Protein AF-A0A4S3K6D7-F1 (afdb_monomer_lite)

Radius of gyration: 24.94 Å; chains: 1; bounding box: 61×28×66 Å

Secondary structure (DSSP, 8-state):
--PPP-------PPP-----THHHHHHHHHHHHHHHHHHHHHHTTT---HHHHHHHHHHHHHHHHHHHHHHS----------SS----TTS--------

pLDDT: mean 74.03, std 18.11, range [39.44, 96.81]

Structure (mmCIF, N/CA/C/O backbone):
data_AF-A0A4S3K6D7-F1
#
_entry.id   AF-A0A4S3K6D7-F1
#
loop_
_atom_site.group_PDB
_atom_site.id
_atom_site.type_symbol
_atom_site.label_atom_id
_atom_site.label_alt_id
_atom_site.label_comp_id
_atom_site.label_asym_id
_atom_site.label_entity_id
_atom_site.label_seq_id
_atom_site.pdbx_PDB_ins_code
_atom_site.Cartn_x
_atom_site.Cartn_y
_atom_site.Cartn_z
_atom_site.occupancy
_atom_site.B_iso_or_equiv
_atom_site.auth_seq_id
_atom_site.auth_comp_id
_atom_site.auth_asym_id
_atom_site.auth_atom_id
_atom_site.pdbx_PDB_model_num
ATOM 1 N N . MET A 1 1 ? -44.174 11.327 44.618 1.00 42.72 1 MET A N 1
ATOM 2 C CA . MET A 1 1 ? -43.518 10.013 44.771 1.00 42.72 1 MET A CA 1
ATOM 3 C C . MET A 1 1 ? -43.570 9.389 43.390 1.00 42.72 1 MET A C 1
ATOM 5 O O . MET A 1 1 ? -44.666 9.203 42.886 1.00 42.72 1 MET A O 1
ATOM 9 N N . HIS A 1 2 ? -42.429 9.330 42.708 1.00 50.81 2 HIS A N 1
ATOM 10 C CA . HIS A 1 2 ? -42.315 8.992 41.288 1.00 50.81 2 HIS A CA 1
ATOM 11 C C . HIS A 1 2 ? -41.788 7.560 41.229 1.00 50.81 2 HIS A C 1
ATOM 13 O O . HIS A 1 2 ? -40.667 7.318 41.677 1.00 50.81 2 HIS A O 1
ATOM 19 N N . ASP A 1 3 ? -42.627 6.622 40.800 1.00 60.28 3 ASP A N 1
ATOM 20 C CA . ASP A 1 3 ? -42.236 5.220 40.669 1.00 60.28 3 ASP A CA 1
ATOM 21 C C . ASP A 1 3 ? -41.126 5.099 39.614 1.00 60.28 3 ASP A C 1
ATOM 23 O O . ASP A 1 3 ? -41.230 5.717 38.549 1.00 60.28 3 ASP A O 1
ATOM 27 N N . PRO A 1 4 ? -40.040 4.352 39.878 1.00 66.94 4 PRO A N 1
ATOM 28 C CA . PRO A 1 4 ? -38.999 4.159 38.884 1.00 66.94 4 PRO A CA 1
ATOM 29 C C . PRO A 1 4 ? -39.557 3.332 37.723 1.00 66.94 4 PRO A C 1
ATOM 31 O O . PRO A 1 4 ? -40.149 2.270 37.913 1.00 66.94 4 PRO A O 1
ATOM 34 N N . VAL A 1 5 ? -39.372 3.840 36.506 1.00 60.56 5 VAL A N 1
ATOM 35 C CA . VAL A 1 5 ? -39.745 3.146 35.276 1.00 60.56 5 VAL A CA 1
ATOM 36 C C . VAL A 1 5 ? -39.011 1.806 35.160 1.00 60.56 5 VAL A C 1
ATOM 38 O O . VAL A 1 5 ? -37.786 1.760 35.156 1.00 60.56 5 VAL A O 1
ATOM 41 N N . GLY A 1 6 ? -39.804 0.742 35.024 1.00 59.72 6 GLY A N 1
ATOM 42 C CA . GLY A 1 6 ? -39.542 -0.386 34.131 1.00 59.72 6 G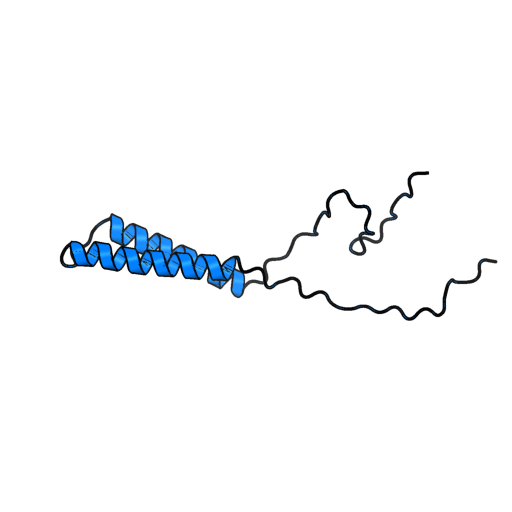LY A CA 1
ATOM 43 C C . GLY A 1 6 ? -38.519 -1.422 34.588 1.00 59.72 6 GLY A C 1
ATOM 44 O O . GLY A 1 6 ? -37.315 -1.220 34.495 1.00 59.72 6 GLY A O 1
ATOM 45 N N . HIS A 1 7 ? -39.024 -2.613 34.906 1.00 64.94 7 HIS A N 1
ATOM 46 C CA . HIS A 1 7 ? -38.312 -3.897 34.914 1.00 64.94 7 HIS A CA 1
ATOM 47 C C . HIS A 1 7 ? -37.770 -4.326 33.526 1.00 64.94 7 HIS A C 1
ATOM 49 O O . HIS A 1 7 ? -37.608 -5.519 33.274 1.00 64.94 7 HIS A O 1
ATOM 55 N N . ASP A 1 8 ? -37.514 -3.392 32.609 1.00 68.88 8 ASP A N 1
ATOM 56 C CA . ASP A 1 8 ? -37.083 -3.727 31.257 1.00 68.88 8 ASP A CA 1
ATOM 57 C C . ASP A 1 8 ? -35.606 -4.130 31.238 1.00 68.88 8 ASP A C 1
ATOM 59 O O . ASP A 1 8 ? -34.717 -3.430 31.731 1.00 68.88 8 ASP A O 1
ATOM 63 N N . GLU A 1 9 ? -35.342 -5.295 30.650 1.00 74.50 9 GLU A N 1
ATOM 64 C CA . GLU A 1 9 ? -33.996 -5.814 30.453 1.00 74.50 9 GLU A CA 1
ATOM 65 C C . GLU A 1 9 ? -33.203 -4.885 29.523 1.00 74.50 9 GLU A C 1
ATOM 67 O O . GLU A 1 9 ? -33.438 -4.826 28.313 1.00 74.50 9 GLU A O 1
ATOM 72 N N . ILE A 1 10 ? -32.209 -4.184 30.071 1.00 74.19 10 ILE A N 1
ATOM 73 C CA . ILE A 1 10 ? -31.282 -3.372 29.280 1.00 74.19 10 ILE A CA 1
ATOM 74 C C . ILE A 1 10 ? -30.361 -4.312 28.492 1.00 74.19 10 ILE A C 1
ATOM 76 O O . ILE A 1 10 ? -29.420 -4.895 29.034 1.00 74.19 10 ILE A O 1
ATOM 80 N N . ARG A 1 11 ? -30.622 -4.459 27.189 1.00 75.81 11 ARG A N 1
ATOM 81 C CA . ARG A 1 11 ? -29.803 -5.273 26.279 1.00 75.81 11 ARG A CA 1
ATOM 82 C C . ARG A 1 11 ? -28.768 -4.407 25.570 1.00 75.81 11 ARG A C 1
ATOM 84 O O . ARG A 1 11 ? -29.085 -3.668 24.643 1.00 75.81 11 ARG A O 1
ATOM 91 N N . ILE A 1 12 ? -27.514 -4.531 25.998 1.00 78.00 12 ILE A N 1
ATOM 92 C CA . ILE A 1 12 ? -26.365 -3.867 25.374 1.00 78.00 12 ILE A CA 1
ATOM 93 C C . ILE A 1 12 ? -25.722 -4.852 24.396 1.00 78.00 12 ILE A C 1
ATOM 95 O O . ILE A 1 12 ? -25.026 -5.780 24.804 1.00 78.00 12 ILE A O 1
ATOM 99 N N . ALA A 1 13 ? -25.961 -4.658 23.100 1.00 77.12 13 ALA A N 1
ATOM 100 C CA . ALA A 1 13 ? -25.263 -5.391 22.051 1.00 77.12 13 ALA A CA 1
ATOM 101 C C . ALA A 1 13 ? -24.087 -4.549 21.522 1.00 77.12 13 ALA A C 1
ATOM 103 O O . ALA A 1 13 ? -24.287 -3.388 21.153 1.00 77.12 13 ALA A O 1
ATOM 104 N N . PRO A 1 14 ? -22.862 -5.096 21.458 1.00 72.31 14 PRO A N 1
ATOM 105 C CA . PRO A 1 14 ? -21.740 -4.386 20.865 1.00 72.31 14 PRO A CA 1
ATOM 106 C C . PRO A 1 14 ? -21.916 -4.292 19.345 1.00 72.31 14 PRO A C 1
ATOM 108 O O . PRO A 1 14 ? -22.118 -5.297 18.665 1.00 72.31 14 PRO A O 1
ATOM 111 N N . ILE A 1 15 ? -21.784 -3.086 18.794 1.00 69.38 15 ILE A N 1
ATOM 112 C CA . ILE A 1 15 ? -21.629 -2.893 17.350 1.00 69.38 15 ILE A CA 1
ATOM 113 C C . ILE A 1 15 ? -20.148 -2.989 16.988 1.00 69.38 15 ILE A C 1
ATOM 115 O O . ILE A 1 15 ? -19.316 -2.238 17.498 1.00 69.38 15 ILE A O 1
ATOM 119 N N . ILE A 1 16 ? -19.808 -3.913 16.090 1.00 65.56 16 ILE A N 1
ATOM 120 C CA . ILE A 1 16 ? -18.434 -4.069 15.605 1.00 65.56 16 ILE A CA 1
ATOM 121 C C . ILE A 1 16 ? -18.161 -2.921 14.620 1.00 65.56 16 ILE A C 1
ATOM 123 O O . ILE A 1 16 ? -18.447 -3.011 13.428 1.00 65.56 16 ILE A O 1
ATOM 127 N N . MET A 1 17 ? -17.641 -1.801 15.123 1.00 59.84 17 MET A N 1
ATOM 128 C CA . MET A 1 17 ? -17.090 -0.714 14.310 1.00 59.84 17 MET A CA 1
ATOM 129 C C . MET A 1 17 ? -15.571 -0.863 14.249 1.00 59.84 17 MET A C 1
ATOM 131 O O . MET A 1 17 ? -14.898 -0.752 15.265 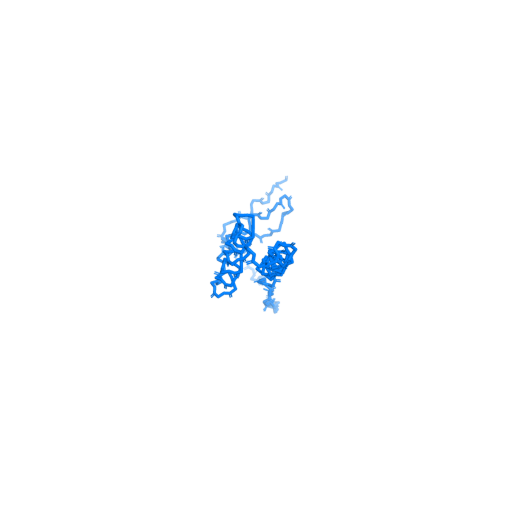1.00 59.84 17 MET A O 1
ATOM 135 N N . GLY A 1 18 ? -15.033 -1.121 13.055 1.00 56.00 18 GLY A N 1
ATOM 136 C CA . GLY A 1 18 ? -13.588 -1.289 12.867 1.00 56.00 18 GLY A CA 1
ATOM 137 C C . GLY A 1 18 ? -13.171 -2.000 11.580 1.00 56.00 18 GLY A C 1
ATOM 138 O O . GLY A 1 18 ? -12.021 -1.883 11.180 1.00 56.00 18 GLY A O 1
ATOM 139 N N . SER A 1 19 ? -14.083 -2.666 10.862 1.00 57.78 19 SER A N 1
ATOM 140 C CA . SER A 1 19 ? -13.734 -3.382 9.621 1.00 57.78 19 SER A CA 1
ATOM 141 C C . SER A 1 19 ? -13.664 -2.484 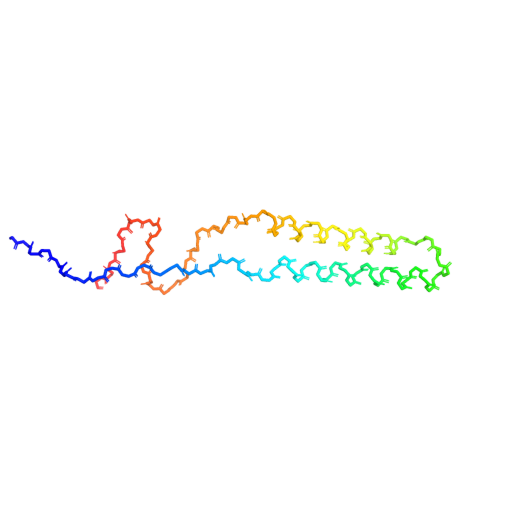8.378 1.00 57.78 19 SER A C 1
ATOM 143 O O . SER A 1 19 ? -13.850 -2.964 7.257 1.00 57.78 19 SER A O 1
ATOM 145 N N . LYS A 1 20 ? -13.480 -1.164 8.526 1.00 59.88 20 LYS A N 1
ATOM 146 C CA . LYS A 1 20 ? -13.491 -0.302 7.342 1.00 59.88 20 LYS A CA 1
ATOM 147 C C . LYS A 1 20 ? -12.275 -0.659 6.489 1.00 59.88 20 LYS A C 1
ATOM 149 O O . LYS A 1 20 ? -11.141 -0.490 6.920 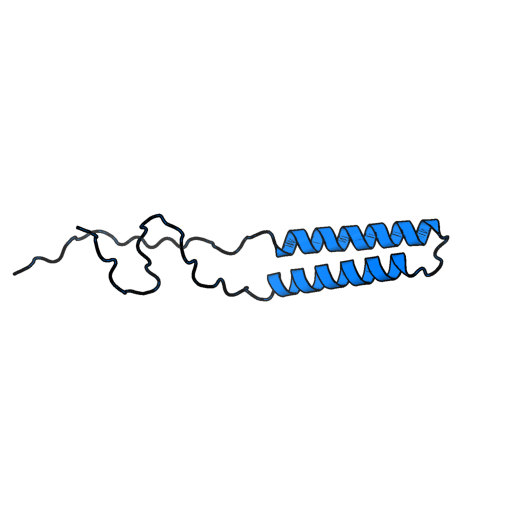1.00 59.88 20 LYS A O 1
ATOM 154 N N . ASN A 1 21 ? -12.535 -1.109 5.263 1.00 62.44 21 ASN A N 1
ATOM 155 C CA . ASN A 1 21 ? -11.555 -1.594 4.282 1.00 62.44 21 ASN A CA 1
ATOM 156 C C . ASN A 1 21 ? -10.475 -0.566 3.869 1.00 62.44 21 ASN A C 1
ATOM 158 O O . ASN A 1 21 ? -9.722 -0.827 2.938 1.00 62.44 21 ASN A O 1
ATOM 162 N N . GLY A 1 22 ? -10.393 0.604 4.512 1.00 65.19 22 GLY A N 1
ATOM 163 C CA . GLY A 1 22 ? -9.501 1.698 4.126 1.00 65.19 22 GLY A CA 1
ATOM 164 C C . GLY A 1 22 ? -8.024 1.296 4.106 1.00 65.19 22 GLY A C 1
ATOM 165 O O . GLY A 1 22 ? -7.331 1.607 3.144 1.00 65.19 22 GLY A O 1
ATOM 166 N N . GLY A 1 23 ? -7.562 0.531 5.103 1.00 74.25 23 GLY A N 1
ATOM 167 C CA . GLY A 1 23 ? -6.184 0.022 5.128 1.00 74.25 23 GLY A CA 1
ATOM 168 C C . GLY A 1 23 ? -5.922 -1.043 4.057 1.00 74.25 23 GLY A C 1
ATOM 169 O O . GLY A 1 23 ? -4.915 -0.989 3.357 1.00 74.25 23 GLY A O 1
ATOM 170 N N . VAL A 1 24 ? -6.860 -1.977 3.870 1.00 83.75 24 VAL A N 1
ATOM 171 C CA . VAL A 1 24 ? -6.722 -3.099 2.923 1.00 83.75 24 VAL A CA 1
ATOM 172 C C . VAL A 1 24 ? -6.719 -2.621 1.470 1.00 83.75 24 VAL A C 1
ATOM 174 O O . VAL A 1 24 ? -5.884 -3.059 0.683 1.00 83.75 24 VAL A O 1
ATOM 177 N N . VAL A 1 25 ? -7.601 -1.685 1.109 1.00 86.50 25 VAL A N 1
ATOM 178 C CA . VAL A 1 25 ? -7.648 -1.124 -0.252 1.00 86.50 25 VAL A CA 1
ATOM 179 C C . VAL A 1 25 ? -6.354 -0.375 -0.581 1.00 86.50 25 VAL A C 1
ATOM 181 O O . VAL A 1 25 ? -5.822 -0.545 -1.676 1.00 86.50 25 VAL A O 1
ATOM 184 N N . ASN A 1 26 ? -5.800 0.384 0.372 1.00 89.31 26 ASN A N 1
ATOM 185 C CA . ASN A 1 26 ? -4.519 1.074 0.188 1.00 89.31 26 ASN A CA 1
ATOM 186 C C . ASN A 1 26 ? -3.350 0.098 -0.007 1.00 89.31 26 ASN A C 1
ATOM 188 O O . ASN A 1 26 ? -2.482 0.346 -0.843 1.00 89.31 26 ASN A O 1
ATOM 192 N N . ILE A 1 27 ? -3.343 -1.031 0.709 1.00 91.38 27 ILE A N 1
ATOM 193 C CA . ILE A 1 27 ? -2.338 -2.090 0.524 1.00 91.38 27 ILE A CA 1
ATOM 194 C C . ILE A 1 27 ? -2.441 -2.696 -0.880 1.00 91.38 27 ILE A C 1
ATOM 196 O O . ILE A 1 27 ? -1.422 -2.850 -1.553 1.00 91.38 27 ILE A O 1
ATOM 200 N N . ILE A 1 28 ? -3.657 -3.000 -1.346 1.00 92.88 28 ILE A N 1
ATOM 201 C CA . ILE A 1 28 ? -3.883 -3.556 -2.689 1.00 92.88 28 ILE A CA 1
ATOM 202 C C . ILE A 1 28 ? -3.423 -2.564 -3.762 1.00 92.88 28 ILE A C 1
ATOM 204 O O . ILE A 1 28 ? -2.685 -2.943 -4.670 1.00 92.88 28 ILE A O 1
ATOM 208 N N . LEU A 1 29 ? -3.802 -1.289 -3.641 1.00 93.88 29 LEU A N 1
ATOM 209 C CA . LEU A 1 29 ? -3.366 -0.246 -4.568 1.00 93.88 29 LEU A CA 1
ATOM 210 C C . LEU A 1 29 ? -1.836 -0.106 -4.579 1.00 93.88 29 LEU A C 1
ATOM 212 O O . LEU A 1 29 ? -1.232 -0.049 -5.650 1.00 93.88 29 LEU A O 1
ATOM 216 N N . GLY A 1 30 ? -1.200 -0.115 -3.405 1.00 94.06 30 GLY A N 1
ATOM 217 C CA . GLY A 1 30 ? 0.256 -0.076 -3.291 1.00 94.06 30 GLY A CA 1
ATOM 218 C C . GLY A 1 30 ? 0.938 -1.274 -3.962 1.00 94.06 30 GLY A C 1
ATOM 219 O O . GLY A 1 30 ? 1.923 -1.094 -4.678 1.00 94.06 30 GLY A O 1
ATOM 220 N N . ALA A 1 31 ? 0.383 -2.480 -3.814 1.00 95.50 31 ALA A N 1
ATOM 221 C CA . ALA A 1 31 ? 0.892 -3.684 -4.473 1.00 95.50 31 ALA A CA 1
ATOM 222 C C . ALA A 1 31 ? 0.772 -3.603 -6.005 1.00 95.50 31 ALA A C 1
ATOM 224 O O . ALA A 1 31 ? 1.716 -3.952 -6.717 1.00 95.50 31 ALA A O 1
ATOM 225 N N . VAL A 1 32 ? -0.349 -3.083 -6.518 1.00 96.81 32 VAL A N 1
ATOM 226 C CA . VAL A 1 32 ? -0.543 -2.856 -7.960 1.00 96.81 32 VAL A CA 1
ATOM 227 C C . VAL A 1 32 ? 0.493 -1.872 -8.502 1.00 96.81 32 VAL A C 1
ATOM 229 O O . VAL A 1 32 ? 1.078 -2.128 -9.552 1.00 96.81 32 VAL A O 1
ATOM 232 N N . LEU A 1 33 ? 0.783 -0.786 -7.783 1.00 95.50 33 LEU A N 1
ATOM 233 C CA . LEU A 1 33 ? 1.794 0.188 -8.209 1.00 95.50 33 LEU A CA 1
ATOM 234 C C . LEU A 1 33 ? 3.201 -0.411 -8.276 1.00 95.50 33 LEU A C 1
ATOM 236 O O . LEU A 1 33 ? 3.941 -0.102 -9.208 1.00 95.50 33 LEU A O 1
ATOM 240 N N . ILE A 1 34 ? 3.554 -1.307 -7.350 1.00 94.44 34 ILE A N 1
ATOM 241 C CA . ILE A 1 34 ? 4.823 -2.044 -7.415 1.00 94.44 34 ILE A CA 1
ATOM 242 C C . ILE A 1 34 ? 4.846 -2.956 -8.648 1.00 94.44 34 ILE A C 1
ATOM 244 O O . ILE A 1 34 ? 5.830 -2.959 -9.385 1.00 94.44 34 ILE A O 1
ATOM 248 N N . ALA A 1 35 ? 3.757 -3.678 -8.926 1.00 95.62 35 ALA A N 1
ATOM 249 C CA . ALA A 1 35 ? 3.654 -4.523 -10.118 1.00 95.62 35 ALA A CA 1
ATOM 250 C C . ALA A 1 35 ? 3.800 -3.709 -11.418 1.00 95.62 35 ALA A C 1
ATOM 252 O O . ALA A 1 35 ? 4.537 -4.101 -12.322 1.00 95.62 35 ALA A O 1
ATOM 253 N N . VAL A 1 36 ? 3.157 -2.540 -11.499 1.00 95.00 36 VAL A N 1
ATOM 254 C CA . VAL A 1 36 ? 3.297 -1.625 -12.641 1.00 95.00 36 VAL A CA 1
ATOM 255 C C . VAL A 1 36 ? 4.726 -1.089 -12.740 1.00 95.00 36 VAL A C 1
ATOM 257 O O . VAL A 1 36 ? 5.291 -1.090 -13.830 1.00 95.00 36 VAL A O 1
ATOM 260 N N . GLY A 1 37 ? 5.346 -0.695 -11.624 1.00 92.12 37 GLY A N 1
ATOM 261 C CA . GLY A 1 37 ? 6.748 -0.265 -11.589 1.00 92.12 37 GLY A CA 1
ATOM 262 C C . GLY A 1 37 ? 7.706 -1.323 -12.139 1.00 92.12 37 GLY A C 1
ATOM 263 O O . GLY A 1 37 ? 8.624 -0.979 -12.891 1.00 92.12 37 GLY A O 1
ATOM 264 N N . TYR A 1 38 ? 7.429 -2.597 -11.841 1.00 93.06 38 TYR A N 1
ATOM 265 C CA . TYR A 1 38 ? 8.167 -3.746 -12.362 1.00 93.06 38 TYR A CA 1
ATOM 266 C C . TYR A 1 38 ? 7.979 -3.927 -13.863 1.00 93.06 38 TYR A C 1
ATOM 268 O O . TYR A 1 38 ? 8.965 -4.057 -14.583 1.00 93.06 38 TYR A O 1
ATOM 276 N N . LEU A 1 39 ? 6.743 -3.853 -14.362 1.00 93.50 39 LEU A N 1
ATOM 277 C CA . LEU A 1 39 ? 6.481 -3.917 -15.801 1.00 93.50 39 LEU A CA 1
ATOM 278 C C . LEU A 1 39 ? 7.177 -2.773 -16.546 1.00 93.50 39 LEU A C 1
ATOM 280 O O . LEU A 1 39 ? 7.855 -3.019 -17.539 1.00 93.50 39 LEU A O 1
ATOM 284 N N . VAL A 1 40 ? 7.079 -1.539 -16.041 1.00 91.44 40 VAL A N 1
ATOM 285 C CA . VAL A 1 40 ? 7.756 -0.365 -16.622 1.00 91.44 40 VAL A CA 1
ATOM 286 C C . VAL A 1 40 ? 9.272 -0.567 -16.660 1.00 91.44 40 VAL A C 1
ATOM 288 O O . VAL A 1 40 ? 9.896 -0.294 -17.683 1.00 91.44 40 VAL A O 1
ATOM 291 N N . GLN A 1 41 ? 9.870 -1.085 -15.585 1.00 91.06 41 GLN A N 1
ATOM 292 C CA . GLN A 1 41 ? 11.306 -1.376 -15.553 1.00 91.06 41 GLN A CA 1
ATOM 293 C C . GLN A 1 41 ? 11.677 -2.491 -16.547 1.00 91.06 41 GLN A C 1
ATOM 295 O O . GLN A 1 41 ? 12.689 -2.392 -17.241 1.00 91.06 41 GLN A O 1
ATOM 300 N N . ALA A 1 42 ? 10.845 -3.530 -16.658 1.00 90.56 42 ALA A N 1
ATOM 301 C CA . ALA A 1 42 ? 11.051 -4.647 -17.575 1.00 90.56 42 ALA A CA 1
ATOM 302 C C . ALA A 1 42 ? 10.994 -4.212 -19.051 1.00 90.56 42 ALA A C 1
ATOM 304 O O . ALA A 1 42 ? 11.829 -4.652 -19.841 1.00 90.56 42 ALA A O 1
ATOM 305 N N . TYR A 1 43 ? 10.090 -3.295 -19.418 1.00 91.44 43 TYR A N 1
ATOM 306 C CA . TYR A 1 43 ? 10.047 -2.704 -20.766 1.00 91.44 43 TYR A CA 1
ATOM 307 C C . TYR A 1 43 ? 11.327 -1.943 -21.132 1.00 91.44 43 TYR A C 1
ATOM 309 O O . TYR A 1 43 ? 11.664 -1.833 -22.308 1.00 91.44 43 TYR A O 1
ATOM 317 N N . LEU A 1 44 ? 12.055 -1.438 -20.135 1.00 90.19 44 LEU A N 1
ATOM 318 C CA . LEU A 1 44 ? 13.344 -0.768 -20.305 1.00 90.19 44 LEU A CA 1
ATOM 319 C C . LEU A 1 44 ? 14.532 -1.727 -20.111 1.00 90.19 44 LEU A C 1
ATOM 321 O O . LEU A 1 44 ? 15.629 -1.293 -19.765 1.00 90.19 44 LEU A O 1
ATOM 325 N N . TYR A 1 45 ? 14.334 -3.032 -20.322 1.00 90.12 45 TYR A N 1
ATOM 326 C CA . TYR A 1 45 ? 15.373 -4.060 -20.176 1.00 90.12 45 TYR A CA 1
ATOM 327 C C . TYR A 1 45 ? 16.011 -4.101 -18.778 1.00 90.12 45 TYR A C 1
ATOM 329 O O . TYR A 1 45 ? 17.190 -4.415 -18.629 1.00 90.12 45 TYR A O 1
ATOM 337 N N . GLY A 1 46 ? 15.246 -3.759 -17.738 1.00 85.12 46 GLY A N 1
ATOM 338 C CA . GLY A 1 46 ? 15.746 -3.727 -16.364 1.00 85.12 46 GLY A CA 1
ATOM 339 C C . GLY A 1 46 ? 16.551 -2.471 -16.020 1.00 85.12 46 GLY A C 1
ATOM 340 O O . GLY A 1 46 ? 17.094 -2.385 -14.918 1.00 85.12 46 GLY A O 1
ATOM 341 N N . ALA A 1 47 ? 16.641 -1.489 -16.925 1.00 87.56 47 ALA A N 1
ATOM 342 C CA . ALA A 1 47 ? 17.372 -0.261 -16.654 1.00 87.56 47 ALA A CA 1
ATOM 343 C C . ALA A 1 47 ? 16.721 0.528 -15.498 1.00 87.56 47 ALA A C 1
ATOM 345 O O . ALA A 1 47 ? 15.493 0.684 -15.464 1.00 87.56 47 ALA A O 1
ATOM 346 N N . PRO A 1 48 ? 17.517 1.075 -14.559 1.00 84.50 48 PRO A N 1
ATOM 347 C CA . PRO A 1 48 ? 17.001 1.964 -13.530 1.00 84.50 48 PRO A CA 1
ATOM 348 C C . PRO A 1 48 ? 16.350 3.192 -14.173 1.00 84.50 48 PRO A C 1
ATOM 350 O O . PRO A 1 48 ? 16.969 3.879 -14.984 1.00 84.50 48 PRO A O 1
ATOM 353 N N . ASN A 1 49 ? 15.108 3.492 -13.793 1.00 90.25 49 ASN A N 1
ATOM 354 C CA . ASN A 1 49 ? 14.372 4.652 -14.286 1.00 90.25 49 ASN A CA 1
ATOM 355 C C . ASN A 1 49 ? 13.696 5.385 -13.111 1.00 90.25 49 ASN A C 1
ATOM 357 O O . ASN A 1 49 ? 13.135 4.721 -12.229 1.00 90.25 49 ASN A O 1
ATOM 361 N N . PRO A 1 50 ? 13.712 6.734 -13.086 1.00 92.12 50 PRO A N 1
ATOM 362 C CA . PRO A 1 50 ? 13.031 7.526 -12.060 1.00 92.12 50 PRO A CA 1
ATOM 363 C C . PRO A 1 50 ? 11.544 7.178 -11.886 1.00 92.12 50 PRO A C 1
ATOM 365 O O . PRO A 1 50 ? 11.050 7.206 -10.763 1.00 92.12 50 PRO A O 1
ATOM 368 N N . ILE A 1 51 ? 10.842 6.797 -12.957 1.00 91.56 51 ILE A N 1
ATOM 369 C CA . ILE A 1 51 ? 9.418 6.434 -12.931 1.00 91.56 51 ILE A CA 1
ATOM 370 C C . ILE A 1 51 ? 9.196 5.148 -12.124 1.00 91.56 51 ILE A C 1
ATOM 372 O O . ILE A 1 51 ? 8.356 5.124 -11.227 1.00 91.56 51 ILE A O 1
ATOM 376 N N . SER A 1 52 ? 9.970 4.091 -12.390 1.00 90.62 52 SER A N 1
ATOM 377 C CA . SER A 1 52 ? 9.873 2.827 -11.646 1.00 90.62 52 SER A CA 1
ATOM 378 C C . SER A 1 52 ? 10.222 3.018 -10.173 1.00 90.62 52 SER A C 1
ATOM 380 O O . SER A 1 52 ? 9.512 2.516 -9.306 1.00 90.62 52 SER A O 1
ATOM 382 N N . ASN A 1 53 ? 11.262 3.803 -9.877 1.00 92.00 53 ASN A N 1
ATOM 383 C CA . ASN A 1 53 ? 11.647 4.101 -8.498 1.00 92.00 53 ASN A CA 1
ATOM 384 C C . ASN A 1 53 ? 10.556 4.885 -7.756 1.00 92.00 53 ASN A C 1
ATOM 386 O O . ASN A 1 53 ? 10.256 4.569 -6.605 1.00 92.00 53 ASN A O 1
ATOM 390 N N . ALA A 1 54 ? 9.926 5.861 -8.415 1.00 93.44 54 ALA A N 1
ATOM 391 C CA . ALA A 1 54 ? 8.804 6.598 -7.845 1.00 93.44 54 ALA A CA 1
ATOM 392 C C . ALA A 1 54 ? 7.596 5.683 -7.580 1.00 93.44 54 ALA A C 1
ATOM 394 O O . ALA A 1 54 ? 6.996 5.766 -6.511 1.00 93.44 54 ALA A O 1
ATOM 395 N N . LEU A 1 55 ? 7.276 4.771 -8.505 1.00 93.12 55 LEU A N 1
ATOM 396 C CA . LEU A 1 55 ? 6.200 3.786 -8.342 1.00 93.12 55 LEU A CA 1
ATOM 397 C C . LEU A 1 55 ? 6.463 2.830 -7.171 1.00 93.12 55 LEU A C 1
ATOM 399 O O . LEU A 1 55 ? 5.562 2.587 -6.368 1.00 93.12 55 LEU A O 1
ATOM 403 N N . TYR A 1 56 ? 7.695 2.337 -7.022 1.00 94.50 56 TYR A N 1
ATOM 404 C CA . TYR A 1 56 ? 8.078 1.498 -5.886 1.00 94.50 56 TYR A CA 1
ATOM 405 C C . TYR A 1 56 ? 8.028 2.257 -4.558 1.00 94.50 56 TYR A C 1
ATOM 407 O O . TYR A 1 56 ? 7.502 1.734 -3.576 1.00 94.50 56 TYR A O 1
ATOM 415 N N . ALA A 1 57 ? 8.526 3.494 -4.508 1.00 94.31 57 ALA A N 1
ATOM 416 C CA . ALA A 1 57 ? 8.481 4.315 -3.299 1.00 94.31 57 ALA A CA 1
ATOM 417 C C . ALA A 1 57 ? 7.035 4.668 -2.901 1.00 94.31 57 ALA A C 1
ATOM 419 O O . ALA A 1 57 ? 6.652 4.562 -1.733 1.00 94.31 57 ALA A O 1
ATOM 420 N N . ALA A 1 58 ? 6.195 5.022 -3.875 1.00 94.75 58 ALA A N 1
ATOM 421 C CA . ALA A 1 58 ? 4.777 5.279 -3.649 1.00 94.75 58 ALA A CA 1
ATOM 422 C C . ALA A 1 58 ? 4.050 4.009 -3.175 1.00 94.75 58 ALA A C 1
ATOM 424 O O . ALA A 1 58 ? 3.336 4.037 -2.175 1.00 94.75 58 ALA A O 1
ATOM 425 N N . GLY A 1 59 ? 4.266 2.874 -3.843 1.00 93.06 59 GLY A N 1
ATOM 426 C CA . GLY A 1 59 ? 3.634 1.608 -3.479 1.00 93.06 59 GLY A CA 1
ATOM 427 C C . GLY A 1 59 ? 4.036 1.116 -2.088 1.00 93.06 59 GLY A C 1
ATOM 428 O O . GLY A 1 59 ? 3.175 0.769 -1.280 1.00 93.06 59 GLY A O 1
ATOM 429 N N . THR A 1 60 ? 5.332 1.151 -1.770 1.00 94.00 60 THR A N 1
ATOM 430 C CA . THR A 1 60 ? 5.842 0.719 -0.457 1.00 94.00 60 THR A CA 1
ATOM 431 C C . THR A 1 60 ? 5.362 1.624 0.676 1.00 94.00 60 THR A C 1
ATOM 433 O O . THR A 1 60 ? 4.940 1.113 1.712 1.00 94.00 60 THR A O 1
ATOM 436 N N . SER A 1 61 ? 5.332 2.945 0.482 1.00 92.25 61 SER A N 1
ATOM 437 C CA . SER A 1 61 ? 4.804 3.875 1.493 1.00 92.25 61 SER A CA 1
ATOM 438 C C . SER A 1 61 ? 3.306 3.684 1.751 1.00 92.25 61 SER A C 1
ATOM 440 O O . SER A 1 61 ? 2.885 3.702 2.909 1.00 92.25 61 SER A O 1
A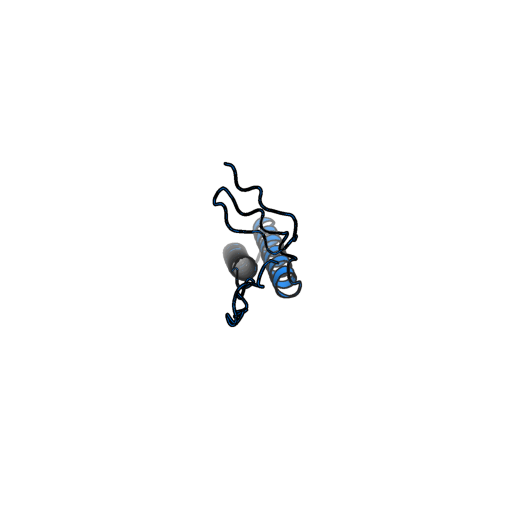TOM 442 N N . MET A 1 62 ? 2.507 3.423 0.712 1.00 92.88 62 MET A N 1
ATOM 443 C CA . MET A 1 62 ? 1.079 3.114 0.864 1.00 92.88 62 MET A CA 1
ATOM 444 C C . MET A 1 62 ? 0.838 1.804 1.611 1.00 92.88 62 MET A C 1
ATOM 446 O O . MET A 1 62 ? -0.015 1.762 2.499 1.00 92.88 62 MET A O 1
ATOM 450 N N . ILE A 1 63 ? 1.605 0.754 1.302 1.00 93.38 63 ILE A N 1
ATOM 451 C CA . ILE A 1 63 ? 1.515 -0.524 2.020 1.00 93.38 63 ILE A CA 1
ATOM 452 C C . ILE A 1 63 ? 1.887 -0.326 3.489 1.00 93.38 63 ILE A C 1
ATOM 454 O O . ILE A 1 63 ? 1.135 -0.750 4.362 1.00 93.38 63 ILE A O 1
ATOM 458 N N . LEU A 1 64 ? 3.001 0.353 3.776 1.00 92.25 64 LEU A N 1
ATO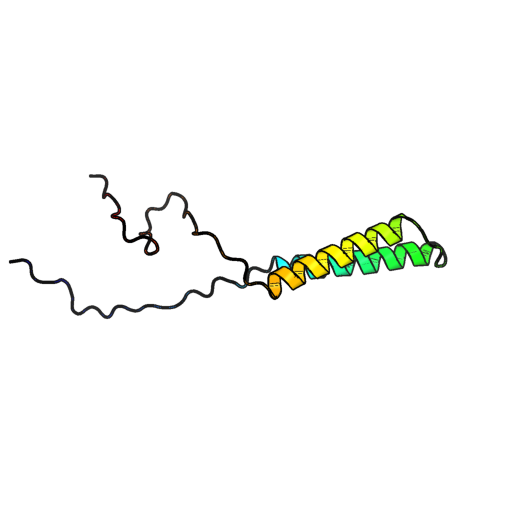M 459 C CA . LEU A 1 64 ? 3.434 0.612 5.150 1.00 92.25 64 LEU A CA 1
ATOM 460 C C . LEU A 1 64 ? 2.396 1.429 5.927 1.00 92.25 64 LEU A C 1
ATOM 462 O O . LEU A 1 64 ? 2.040 1.050 7.039 1.00 92.25 64 LEU A O 1
ATOM 466 N N . GLY A 1 65 ? 1.851 2.496 5.339 1.00 87.81 65 GLY A N 1
ATOM 467 C CA . GLY A 1 65 ? 0.791 3.291 5.963 1.00 87.81 65 GLY A CA 1
ATOM 468 C C . GLY A 1 65 ? -0.487 2.485 6.212 1.00 87.81 65 GLY A C 1
ATOM 469 O O . GLY A 1 65 ? -1.078 2.585 7.286 1.00 87.81 65 GLY A O 1
ATOM 470 N N . GLY A 1 66 ? -0.884 1.639 5.256 1.00 87.25 66 GLY A N 1
ATOM 471 C CA . GLY A 1 66 ? -2.028 0.740 5.399 1.00 87.25 66 GLY A CA 1
ATOM 472 C C . GLY A 1 66 ? -1.818 -0.304 6.497 1.00 87.25 66 GLY A C 1
ATOM 473 O O . GLY A 1 66 ? -2.700 -0.491 7.329 1.00 87.25 66 GLY A O 1
ATOM 474 N N . VAL A 1 67 ? -0.638 -0.928 6.564 1.00 86.56 67 VAL A N 1
ATOM 475 C CA . VAL A 1 67 ? -0.287 -1.891 7.624 1.00 86.56 67 VAL A CA 1
ATOM 476 C C . VAL A 1 67 ? -0.244 -1.209 8.987 1.00 86.56 67 VAL A C 1
ATOM 478 O O . VAL A 1 67 ? -0.796 -1.739 9.946 1.00 86.56 67 VAL A O 1
ATOM 481 N N . VAL A 1 68 ? 0.335 -0.011 9.090 1.00 86.94 68 VAL A N 1
ATOM 482 C CA . VAL A 1 68 ? 0.344 0.757 10.344 1.00 86.94 68 VAL A CA 1
ATOM 483 C C . VAL A 1 68 ? -1.079 1.076 10.801 1.00 86.94 68 VAL A C 1
ATOM 485 O O . VAL A 1 68 ? -1.354 0.964 11.988 1.00 86.94 68 VAL A O 1
ATOM 488 N N . GLN A 1 69 ? -2.005 1.394 9.895 1.00 82.44 69 GLN A N 1
ATOM 489 C CA . GLN A 1 69 ? -3.424 1.592 10.228 1.00 82.44 69 GLN A CA 1
ATOM 490 C C . GLN A 1 69 ? -4.154 0.293 10.608 1.00 82.44 69 GLN A C 1
ATOM 492 O O . GLN A 1 69 ? -5.177 0.353 11.283 1.00 82.44 69 GLN A O 1
ATOM 497 N N . LEU A 1 70 ? -3.660 -0.871 10.173 1.00 82.62 70 LEU A N 1
ATOM 498 C CA . LEU A 1 70 ? -4.181 -2.176 10.595 1.00 82.62 70 LEU A CA 1
ATOM 499 C C . LEU A 1 70 ? -3.637 -2.595 11.967 1.00 82.62 70 LEU A C 1
ATOM 501 O O . LEU A 1 70 ? -4.355 -3.224 12.739 1.00 82.62 70 LEU A O 1
ATOM 505 N N . LEU A 1 71 ? -2.384 -2.250 12.273 1.00 80.50 71 LEU A N 1
ATOM 506 C CA . LEU A 1 71 ? -1.746 -2.541 13.561 1.00 80.50 71 LEU A CA 1
ATOM 507 C C . LEU A 1 71 ? -2.101 -1.516 14.640 1.00 80.50 71 LEU A C 1
ATOM 509 O O . LEU A 1 71 ? -2.140 -1.850 15.821 1.00 80.50 71 LEU A O 1
ATOM 513 N N . THR A 1 72 ? -2.361 -0.274 14.242 1.00 78.56 72 THR A N 1
ATOM 514 C CA . THR A 1 72 ? -2.783 0.800 15.138 1.00 78.56 72 THR A CA 1
ATOM 515 C C . THR A 1 72 ? -4.297 0.893 15.041 1.00 78.56 72 THR A C 1
ATOM 517 O O . THR A 1 72 ? -4.793 1.315 13.996 1.00 78.56 72 THR A O 1
ATOM 520 N N . PRO A 1 73 ? -5.058 0.541 16.091 1.00 60.69 73 PRO A N 1
ATOM 521 C CA . PRO A 1 73 ? -6.481 0.831 16.112 1.00 60.69 73 PRO A CA 1
ATOM 522 C C . PRO A 1 73 ? -6.626 2.344 15.970 1.00 60.69 73 PRO A C 1
ATOM 524 O O . PRO A 1 73 ? -6.298 3.088 16.892 1.00 60.69 73 PRO A O 1
ATOM 527 N N . VAL A 1 74 ? -7.041 2.814 14.793 1.00 60.12 74 VAL A N 1
ATOM 528 C CA . VAL A 1 74 ? -7.251 4.243 14.568 1.00 60.12 74 VAL A CA 1
ATOM 529 C C . VAL A 1 74 ? -8.345 4.675 15.549 1.00 60.12 74 VAL A C 1
ATOM 531 O O . VAL A 1 74 ? -9.461 4.143 15.461 1.00 60.12 74 VAL A O 1
ATOM 534 N N . PRO A 1 75 ? -8.060 5.585 16.505 1.00 54.88 75 PRO A N 1
ATOM 535 C CA . PRO A 1 75 ? -9.067 6.072 17.432 1.00 54.88 75 PRO A CA 1
ATOM 536 C C . PRO A 1 75 ? -10.158 6.732 16.602 1.00 54.88 75 PRO A C 1
ATOM 538 O O . PRO A 1 75 ? -9.935 7.749 15.945 1.00 54.88 75 PRO A O 1
ATOM 541 N N . HIS A 1 76 ? -11.334 6.117 16.566 1.00 56.75 76 HIS A N 1
ATOM 542 C CA . HIS A 1 76 ? -12.467 6.729 15.905 1.00 56.75 76 HIS A CA 1
ATOM 543 C C . HIS A 1 76 ? -12.906 7.874 16.809 1.00 56.75 76 HIS A C 1
ATOM 545 O O . HIS A 1 76 ? -13.476 7.644 17.875 1.00 56.75 76 HIS A O 1
ATOM 551 N N . GLY A 1 77 ? -12.585 9.102 16.395 1.00 55.41 77 GLY A N 1
ATOM 552 C CA . GLY A 1 77 ? -13.158 10.301 16.987 1.00 55.41 77 GLY A CA 1
ATOM 553 C C . GLY A 1 77 ? -14.668 10.128 17.088 1.00 55.41 77 GLY A C 1
ATOM 554 O O . GLY A 1 77 ? -15.290 9.525 16.205 1.00 55.41 77 GLY A O 1
ATOM 555 N N . THR A 1 78 ? -15.227 10.601 18.199 1.00 49.47 78 THR A N 1
ATOM 556 C CA . THR A 1 78 ? -16.660 10.596 18.473 1.00 49.47 78 THR A CA 1
ATOM 557 C C . THR A 1 78 ? -17.405 10.963 17.198 1.00 49.47 78 THR A C 1
ATOM 559 O O . THR A 1 78 ? -17.209 12.036 16.627 1.00 49.47 78 THR A O 1
ATOM 562 N N . LYS A 1 79 ? -18.212 10.028 16.689 1.00 49.53 79 LYS A N 1
ATOM 563 C CA . LYS A 1 79 ? -19.102 10.324 15.574 1.00 49.53 79 LYS A CA 1
ATOM 564 C C . LYS A 1 79 ? -20.008 11.457 16.046 1.00 49.53 79 LYS A C 1
ATOM 566 O O . LYS A 1 79 ? -20.937 11.209 16.805 1.00 49.53 79 LYS A O 1
ATOM 571 N N . ASN A 1 80 ? -19.746 12.682 15.600 1.00 53.25 80 ASN A N 1
ATOM 572 C CA . ASN A 1 80 ? -20.774 13.709 15.547 1.00 53.25 80 ASN A CA 1
ATOM 573 C C . ASN A 1 80 ? -21.793 13.190 14.534 1.00 53.25 80 ASN A C 1
ATOM 575 O O . ASN A 1 80 ? -21.581 13.288 13.324 1.00 53.25 80 ASN A O 1
ATOM 579 N N . LYS A 1 81 ? -22.822 12.493 15.025 1.00 46.31 81 LYS A N 1
ATOM 580 C CA . LYS A 1 81 ? -23.910 12.025 14.176 1.00 46.31 81 LYS A CA 1
ATOM 581 C C . LYS A 1 81 ? -24.696 13.244 13.708 1.00 46.31 81 LYS A C 1
ATOM 583 O O . LYS A 1 81 ? -25.162 14.059 14.496 1.00 46.31 81 LYS A O 1
ATOM 588 N N . SER A 1 82 ? -24.758 13.355 12.392 1.00 42.88 82 SER A N 1
ATOM 589 C CA . SER A 1 82 ? -25.539 14.293 11.608 1.00 42.88 82 SER A CA 1
ATOM 590 C C . SER A 1 82 ? -27.023 14.201 11.954 1.00 42.88 82 SER A C 1
ATOM 592 O O . SER A 1 82 ? -27.544 13.096 11.924 1.00 42.88 82 SER A O 1
ATOM 594 N N . VAL A 1 83 ? -27.649 15.363 12.188 1.00 50.75 83 VAL A N 1
ATOM 595 C CA . VAL A 1 83 ? -29.027 15.824 11.865 1.00 50.75 83 VAL A CA 1
ATOM 596 C C . VAL A 1 83 ? -30.240 14.958 12.251 1.00 50.75 83 VAL A C 1
ATOM 598 O O . VAL A 1 83 ? -31.337 15.500 12.329 1.00 50.75 83 VAL A O 1
ATOM 601 N N . ASP A 1 84 ? -30.084 13.678 12.560 1.00 45.16 84 ASP A N 1
ATOM 602 C CA . ASP A 1 84 ? -31.157 12.815 13.033 1.00 45.16 84 ASP A CA 1
ATOM 603 C C . ASP A 1 84 ? -30.946 12.537 14.520 1.00 45.16 84 ASP A C 1
ATOM 605 O O . ASP A 1 84 ? -29.878 12.093 14.949 1.00 45.16 84 ASP A O 1
ATOM 609 N N . ASN A 1 85 ? -31.955 12.916 15.294 1.00 49.81 85 ASN A N 1
ATOM 610 C CA . ASN A 1 85 ? -31.979 13.133 16.737 1.00 49.81 85 ASN A CA 1
ATOM 611 C C . ASN A 1 85 ? -31.858 11.819 17.541 1.00 49.81 85 ASN A C 1
ATOM 613 O O . ASN A 1 85 ? -32.712 11.501 18.366 1.00 49.81 85 ASN A O 1
ATOM 617 N N . GLU A 1 86 ? -30.827 11.014 17.279 1.00 51.97 86 GLU A N 1
ATOM 618 C CA . GLU A 1 86 ? -30.523 9.820 18.064 1.00 51.97 86 GLU A CA 1
ATOM 619 C C . GLU A 1 86 ? -29.728 10.199 19.324 1.00 51.97 86 GLU A C 1
ATOM 621 O O . GLU A 1 86 ? -28.726 10.918 19.224 1.00 51.97 86 GLU A O 1
ATOM 626 N N . PRO A 1 87 ? -30.119 9.710 20.518 1.00 51.12 87 PRO A N 1
ATOM 627 C CA . PRO A 1 87 ? -29.469 10.093 21.763 1.00 51.12 87 PRO A CA 1
ATOM 628 C C . PRO A 1 87 ? -27.980 9.723 21.758 1.00 51.12 87 PRO A C 1
ATOM 630 O O . PRO A 1 87 ? -27.592 8.575 21.526 1.00 51.12 87 PRO A O 1
ATOM 633 N N . SER A 1 88 ? -27.126 10.708 22.037 1.00 51.06 88 SER A N 1
ATOM 634 C CA . SER A 1 88 ? -25.692 10.490 22.209 1.00 51.06 88 SER A CA 1
ATOM 635 C C . SER A 1 88 ? -25.430 9.887 23.587 1.00 51.06 88 SER A C 1
ATOM 637 O O . SER A 1 88 ? -25.377 10.587 24.591 1.00 51.06 88 SER A O 1
ATOM 639 N N . TYR A 1 89 ? -25.234 8.571 23.644 1.00 56.59 89 TYR A N 1
ATOM 640 C CA . TYR A 1 89 ? -24.884 7.857 24.880 1.00 56.59 89 TYR A CA 1
ATOM 641 C C . TYR A 1 89 ? -23.386 7.949 25.241 1.00 56.59 89 TYR A C 1
ATOM 643 O O . TYR A 1 89 ? -22.927 7.268 26.155 1.00 56.59 89 TYR A O 1
ATOM 651 N N . SER A 1 90 ? -22.601 8.770 24.528 1.00 57.91 90 SER A N 1
ATOM 652 C CA . SER A 1 90 ? -21.163 8.976 24.787 1.00 57.91 90 SER A CA 1
ATOM 653 C C . SER A 1 90 ? -20.871 10.155 25.717 1.00 57.91 90 SER A C 1
ATOM 655 O O . SER A 1 90 ? -19.794 10.224 26.299 1.00 57.91 90 SER A O 1
ATOM 657 N N . PHE A 1 91 ? -21.835 11.054 25.892 1.00 54.09 91 PHE A N 1
ATOM 658 C CA . PHE A 1 91 ? -21.816 12.077 26.924 1.00 54.09 91 PHE A CA 1
ATOM 659 C C . PHE A 1 91 ? -23.223 12.128 27.488 1.00 54.09 91 PHE A C 1
ATOM 661 O O . PHE A 1 91 ? -24.160 12.476 26.780 1.00 54.09 91 PHE A O 1
ATOM 668 N N . ASN A 1 92 ? -23.380 11.740 28.748 1.00 54.94 92 ASN A N 1
ATOM 669 C CA . ASN A 1 92 ? -24.637 11.859 29.476 1.00 54.94 92 ASN A CA 1
ATOM 670 C C . ASN A 1 92 ? -24.906 13.354 29.758 1.00 54.94 92 ASN A C 1
ATOM 672 O O . ASN A 1 92 ? -24.710 13.848 30.863 1.00 54.94 92 ASN A O 1
ATOM 676 N N . GLY A 1 93 ? -25.225 14.100 28.703 1.00 52.69 93 GLY A N 1
ATOM 677 C CA . GLY A 1 93 ? -25.574 15.511 28.707 1.00 52.69 93 GLY A CA 1
ATOM 678 C C . GLY A 1 93 ? -26.873 15.642 27.932 1.00 52.69 93 GLY A C 1
ATOM 679 O O . GLY A 1 93 ? -26.891 15.415 26.727 1.00 52.69 93 GLY A O 1
ATOM 680 N N . ALA A 1 94 ? -27.945 15.913 28.675 1.00 54.25 94 ALA A N 1
ATOM 681 C CA . ALA A 1 94 ? -29.338 15.972 28.250 1.00 54.25 94 ALA A CA 1
ATOM 682 C C . ALA A 1 94 ? -29.548 16.392 26.783 1.00 54.25 94 ALA A C 1
ATOM 684 O O . ALA A 1 94 ? -29.119 17.468 26.364 1.00 54.25 94 ALA A O 1
ATOM 685 N N . VAL A 1 95 ? -30.298 15.584 26.027 1.00 49.72 95 VAL A N 1
ATOM 686 C CA . VAL A 1 95 ? -30.973 16.102 24.836 1.00 49.72 95 VAL A CA 1
ATOM 687 C C . VAL A 1 95 ? -32.099 17.017 25.318 1.00 49.72 95 VAL A C 1
ATOM 689 O O . VAL A 1 95 ? -32.971 16.600 26.078 1.00 49.72 95 VAL A O 1
ATOM 692 N N . ASN A 1 96 ? -32.061 18.288 24.920 1.00 48.72 96 ASN A N 1
ATOM 693 C CA . ASN A 1 96 ? -33.225 19.155 25.040 1.00 48.72 96 ASN A CA 1
ATOM 694 C C . ASN A 1 96 ? -34.269 18.653 24.041 1.00 48.72 96 ASN A C 1
ATOM 696 O O . ASN A 1 96 ? -34.091 18.804 22.831 1.00 48.72 96 ASN A O 1
ATOM 700 N N . THR A 1 97 ? -35.360 18.079 24.546 1.00 52.16 97 THR A N 1
ATOM 701 C CA . THR A 1 97 ? -36.621 18.026 23.804 1.00 52.16 97 THR A CA 1
ATOM 702 C C . THR A 1 97 ? -36.983 19.463 23.448 1.00 52.16 97 THR A C 1
ATOM 704 O O . THR A 1 97 ? -37.275 20.266 24.334 1.00 52.16 97 THR A O 1
ATOM 707 N N . GLN A 1 98 ? -36.909 19.814 22.164 1.00 39.44 98 GLN A N 1
ATOM 708 C CA . GLN A 1 98 ? -37.595 21.007 21.685 1.00 39.44 98 GLN A CA 1
ATOM 709 C C . GLN A 1 98 ? -39.096 20.755 21.849 1.00 39.44 98 GLN A C 1
ATOM 711 O O . GLN A 1 98 ? -39.586 19.691 21.467 1.00 39.44 98 GLN A O 1
ATOM 716 N N . ALA A 1 99 ? -39.750 21.701 22.520 1.00 40.22 99 ALA A N 1
ATOM 717 C CA . ALA A 1 99 ? -41.190 21.746 22.728 1.00 40.22 99 ALA A CA 1
ATOM 718 C C . ALA A 1 99 ? -41.956 21.879 21.406 1.00 40.22 99 ALA A C 1
ATOM 720 O O . ALA A 1 99 ? -41.390 22.473 20.458 1.00 40.22 99 ALA A O 1
#

Sequence (99 aa):
MHDPVGHDEIRIAPIIMGSKNGGVVNIILGAVLIAVGYLVQAYLYGAPNPISNALYAAGTSMILGGVVQLLTPVPHGTKNKSVDNEPSYSFNGAVNTQA

Organism: NCBI:txid75310

Foldseek 3Di:
DDDDDDPDDDDDDDDPDQVPCQLVVLLVVLVVLLVVLVVVCVVVVNDDDPSSVVSNVSSVVSNVVSVVCVVDVDPPDPPPDPDDPDDDPVDPDDDDDDD